Protein AF-A0A7X3S3C6-F1 (afdb_monomer_lite)

Sequence (171 aa):
MQPKIKAKARCADGEVGSISKVIVDPLSLEISHVVVREGNGQGVDRQVPIGQVQEIPNEEEIVLRGSLEEFRTCPVLDRDAYVTHHDVEIAHLEERLHVEPGEILVPLPQLEQGVPRRSFFMNMTHAIGTLIALPLAFPVLKYLMKPMYKPFDNSWFSVGNVRKIKKENIG

Foldseek 3Di:
DDAEFQAWEAEPAGTFATFQEFEAELVVLHTQWTWGFGPPPVGWTFTGGPVQFPDDPDNRYTYGYDDSVVRVPGDTDPPVQWDFCVVPPRPCSVVPDPYDDHTYIYGDDPVCVPPDPVVVVVVVVVVVCCVVVVVVVVVVVVVVCVVVCVVVPDPDDPPDDPVPDDDDPDD

Secondary structure (DSSP, 8-state):
-PPPTTPEEEETTEEEEEEEEEEEETTTTEEEEEEEEESSSS--EEEEEGGGEEEEEETTEEEESS-HHHHHTSPB--GGGEEETTTS--TTHHHH----SSEEEEEPPTTTTT--HHHHHHHHHHHHHHHHHHHHHHHHHHHHHHHHHGGGS------S-GGG--SSS--

pLDDT: mean 78.96, std 12.72, range [45.09, 93.94]

Structure (mmCIF, N/CA/C/O backbone):
data_AF-A0A7X3S3C6-F1
#
_entry.id   AF-A0A7X3S3C6-F1
#
loop_
_atom_site.group_PDB
_atom_site.id
_atom_site.type_symbol
_atom_site.label_atom_id
_atom_site.label_alt_id
_atom_site.label_comp_id
_atom_site.label_asym_id
_atom_site.label_entity_id
_atom_site.label_seq_id
_atom_site.pdbx_PDB_ins_code
_atom_site.Cartn_x
_atom_site.Cartn_y
_atom_site.Cartn_z
_atom_site.occupancy
_atom_site.B_iso_or_equiv
_atom_site.auth_seq_id
_atom_site.auth_comp_id
_atom_site.auth_asym_id
_atom_site.auth_atom_id
_atom_site.pdbx_PDB_model_num
ATOM 1 N N . MET A 1 1 ? -9.671 14.686 12.409 1.00 60.00 1 MET A N 1
ATOM 2 C CA . MET A 1 1 ? -8.412 14.138 12.960 1.00 60.00 1 MET A CA 1
ATOM 3 C C . MET A 1 1 ? -8.065 12.878 12.183 1.00 60.00 1 MET A C 1
ATOM 5 O O . MET A 1 1 ? -8.994 12.225 11.723 1.00 60.00 1 MET A O 1
ATOM 9 N N . GLN A 1 2 ? -6.782 12.588 11.958 1.00 64.50 2 GLN A N 1
ATOM 10 C CA . GLN A 1 2 ? -6.341 11.385 11.235 1.00 64.50 2 GLN A CA 1
ATOM 11 C C . GLN A 1 2 ? -6.045 10.256 12.240 1.00 64.50 2 GLN A C 1
ATOM 13 O O . GLN A 1 2 ? -5.532 10.546 13.321 1.00 64.50 2 GLN A O 1
ATOM 18 N N . PRO A 1 3 ? -6.380 8.992 11.926 1.00 64.50 3 PRO A N 1
ATOM 19 C CA . PRO A 1 3 ? -6.105 7.875 12.822 1.00 64.50 3 PRO A CA 1
ATOM 20 C C . PRO A 1 3 ? -4.599 7.582 12.871 1.00 64.50 3 PRO A C 1
ATOM 22 O O . PRO A 1 3 ? -3.960 7.457 11.824 1.00 64.50 3 PRO A O 1
ATOM 25 N N . LYS A 1 4 ? -4.026 7.443 14.073 1.00 72.56 4 LYS A N 1
ATOM 26 C CA . LYS A 1 4 ? -2.635 6.990 14.215 1.00 72.56 4 LYS A CA 1
ATOM 27 C C . LYS A 1 4 ? -2.534 5.484 14.014 1.00 72.56 4 LYS A C 1
ATOM 29 O O . LYS A 1 4 ? -3.409 4.708 14.399 1.00 72.56 4 LYS A O 1
ATOM 34 N N . ILE A 1 5 ? -1.413 5.054 13.451 1.00 74.38 5 ILE A N 1
ATOM 35 C CA . ILE A 1 5 ? -1.069 3.635 13.381 1.00 74.38 5 ILE A CA 1
ATOM 36 C C . ILE A 1 5 ? -0.842 3.119 14.810 1.00 74.38 5 ILE A C 1
ATOM 38 O O . ILE A 1 5 ? -0.265 3.820 15.639 1.00 74.38 5 ILE A O 1
ATOM 42 N N . LYS A 1 6 ? -1.298 1.889 15.088 1.00 78.94 6 LYS A N 1
ATOM 43 C CA . LYS A 1 6 ? -1.422 1.241 16.412 1.00 78.94 6 LYS A CA 1
ATOM 44 C C . LYS A 1 6 ? -2.609 1.685 17.267 1.00 78.94 6 LYS A C 1
ATOM 46 O O . LYS A 1 6 ? -2.778 1.129 18.351 1.00 78.94 6 LYS A O 1
ATOM 51 N N . ALA A 1 7 ? -3.451 2.604 16.792 1.00 84.88 7 ALA A N 1
ATOM 52 C CA . ALA A 1 7 ? -4.709 2.898 17.469 1.00 84.88 7 ALA A CA 1
ATOM 53 C C . ALA A 1 7 ? -5.579 1.635 17.573 1.00 84.88 7 ALA A C 1
ATOM 55 O O . ALA A 1 7 ? -5.607 0.803 16.658 1.00 84.88 7 ALA A O 1
ATOM 56 N N . LYS A 1 8 ? -6.288 1.480 18.689 1.00 89.38 8 LYS A N 1
ATOM 57 C CA . LYS A 1 8 ? -7.233 0.388 18.911 1.00 89.38 8 LYS A CA 1
ATOM 58 C C . LYS A 1 8 ? -8.479 0.603 18.069 1.00 89.38 8 LYS A C 1
ATOM 60 O O . LYS A 1 8 ? -9.028 1.697 18.033 1.00 89.38 8 LYS A O 1
ATOM 65 N N . ALA A 1 9 ? -8.937 -0.445 17.407 1.00 90.50 9 ALA A N 1
ATOM 66 C CA . ALA A 1 9 ? -10.177 -0.439 16.656 1.00 90.50 9 ALA A CA 1
ATOM 67 C C . ALA A 1 9 ? -11.262 -1.158 17.454 1.00 90.50 9 ALA A C 1
ATOM 69 O O . ALA A 1 9 ? -11.068 -2.294 17.896 1.00 90.50 9 ALA A O 1
ATOM 70 N N . ARG A 1 10 ? -12.418 -0.511 17.602 1.00 91.94 10 ARG A N 1
ATOM 71 C CA . ARG A 1 10 ? -13.603 -1.092 18.238 1.00 91.94 10 ARG A CA 1
ATOM 72 C C . ARG A 1 10 ? -14.839 -0.927 17.375 1.00 91.94 10 ARG A C 1
ATOM 74 O O . ARG A 1 10 ? -14.987 0.078 16.689 1.00 91.94 10 ARG A O 1
ATOM 81 N N . CYS A 1 11 ? -15.737 -1.888 17.475 1.00 91.31 11 CYS A N 1
ATOM 82 C CA . CYS A 1 11 ? -17.102 -1.807 16.979 1.00 91.31 11 CYS A CA 1
ATOM 83 C C . CYS A 1 11 ? -18.048 -1.458 18.140 1.00 91.31 11 CYS A C 1
ATOM 85 O O . CYS A 1 11 ? -17.628 -1.321 19.297 1.00 91.31 11 CYS A O 1
ATOM 87 N N . ALA A 1 12 ? -19.340 -1.305 17.845 1.00 85.94 12 ALA A N 1
ATOM 88 C CA . ALA A 1 12 ? -20.351 -1.023 18.868 1.00 85.94 12 ALA A CA 1
ATOM 89 C C . ALA A 1 12 ? -20.488 -2.156 19.908 1.00 85.94 12 ALA A C 1
ATOM 91 O O . ALA A 1 12 ? -20.901 -1.917 21.041 1.00 85.94 12 ALA A O 1
ATOM 92 N N . ASP A 1 13 ? -20.129 -3.377 19.523 1.00 85.88 13 ASP A N 1
ATOM 93 C CA . ASP A 1 13 ? -20.281 -4.620 20.276 1.00 85.88 13 ASP A CA 1
ATOM 94 C C . ASP A 1 13 ? -18.983 -5.132 20.925 1.00 85.88 13 ASP A C 1
ATOM 96 O O . ASP A 1 13 ? -19.036 -6.071 21.721 1.00 85.88 13 ASP A O 1
ATOM 100 N N . GLY A 1 14 ? -17.827 -4.515 20.653 1.00 86.25 14 GLY A N 1
ATOM 101 C CA . GLY A 1 14 ? -16.571 -4.893 21.303 1.00 86.25 14 GLY A CA 1
ATOM 102 C C . GLY A 1 14 ? -15.298 -4.387 20.627 1.00 86.25 14 GLY A C 1
ATOM 103 O O . GLY A 1 14 ? -15.326 -3.703 19.606 1.00 86.25 14 GLY A O 1
ATOM 104 N N . GLU A 1 15 ? -14.155 -4.729 21.224 1.00 87.62 15 GLU A N 1
ATOM 105 C CA . GLU A 1 15 ? -12.830 -4.478 20.646 1.00 87.62 15 GLU A CA 1
ATOM 106 C C . GLU A 1 15 ? -12.563 -5.453 19.491 1.00 87.62 15 GLU A C 1
ATOM 108 O O . GLU A 1 15 ? -12.789 -6.657 19.612 1.00 87.62 15 GLU A O 1
ATOM 113 N N . VAL A 1 16 ? -12.073 -4.920 18.372 1.00 89.69 16 VAL A N 1
ATOM 114 C CA . VAL A 1 16 ? -11.753 -5.687 17.161 1.00 89.69 16 VAL A CA 1
ATOM 115 C C . VAL A 1 16 ? -10.262 -6.014 17.105 1.00 89.69 16 VAL A C 1
ATOM 117 O O . VAL A 1 16 ? -9.860 -7.138 16.798 1.00 89.69 16 VAL A O 1
ATOM 120 N N . GLY A 1 17 ? -9.422 -5.020 17.396 1.00 90.62 17 GLY A N 1
ATOM 121 C CA . GLY A 1 17 ? -7.976 -5.153 17.283 1.00 90.62 17 GLY A CA 1
ATOM 122 C C . GLY A 1 17 ? -7.272 -3.807 17.193 1.00 90.62 17 GLY A C 1
ATOM 123 O O . GLY A 1 17 ? -7.632 -2.869 17.897 1.00 90.62 17 GLY A O 1
ATOM 124 N N . SER A 1 18 ? -6.259 -3.695 16.333 1.00 90.38 18 SER A N 1
ATOM 125 C CA . SER A 1 18 ? -5.476 -2.457 16.183 1.00 90.38 18 SER A CA 1
ATOM 126 C C . SER A 1 18 ? -5.178 -2.122 14.727 1.00 90.38 18 SER A C 1
ATOM 128 O O . SER A 1 18 ? -5.041 -3.014 13.891 1.00 90.38 18 SER A O 1
ATOM 130 N N . ILE A 1 19 ? -5.061 -0.833 14.414 1.00 90.31 19 ILE A N 1
ATOM 131 C CA . ILE A 1 19 ? -4.666 -0.371 13.083 1.00 90.31 19 ILE A CA 1
ATOM 132 C C . ILE A 1 19 ? -3.204 -0.745 12.847 1.00 90.31 19 ILE A C 1
ATOM 134 O O . ILE A 1 19 ? -2.315 -0.290 13.569 1.00 90.31 19 ILE A O 1
ATOM 138 N N . SER A 1 20 ? -2.945 -1.549 11.820 1.00 89.19 20 SER A N 1
ATOM 139 C CA . SER A 1 20 ? -1.593 -1.978 11.461 1.00 89.19 20 SER A CA 1
ATOM 140 C C . SER A 1 20 ? -1.013 -1.184 10.293 1.00 89.19 20 SER A C 1
ATOM 142 O O . SER A 1 20 ? 0.193 -0.937 10.278 1.00 89.19 20 SER A O 1
ATOM 144 N N . LYS A 1 21 ? -1.850 -0.792 9.324 1.00 89.75 21 LYS A N 1
ATOM 145 C CA . LYS A 1 21 ? -1.456 -0.099 8.086 1.00 89.75 21 LYS A CA 1
ATOM 146 C C . LYS A 1 21 ? -2.557 0.850 7.625 1.00 89.75 21 LYS A C 1
ATOM 148 O O . LYS A 1 21 ? -3.707 0.733 8.050 1.00 89.75 21 LYS A O 1
ATOM 153 N N . VAL A 1 22 ? -2.218 1.752 6.714 1.00 90.25 22 VAL A N 1
ATOM 154 C CA . VAL A 1 22 ? -3.177 2.667 6.082 1.00 90.25 22 VAL A CA 1
ATOM 155 C C . VAL A 1 22 ? -3.009 2.579 4.573 1.00 90.25 22 VAL A C 1
ATOM 157 O O . VAL A 1 22 ? -1.882 2.550 4.088 1.00 90.25 22 VAL A O 1
ATOM 160 N N . ILE A 1 23 ? -4.117 2.506 3.840 1.00 90.94 23 ILE A N 1
ATOM 161 C CA . ILE A 1 23 ? -4.123 2.474 2.378 1.00 90.94 23 ILE A CA 1
ATOM 162 C C . ILE A 1 23 ? -4.527 3.850 1.870 1.00 90.94 23 ILE A C 1
ATOM 164 O O . ILE A 1 23 ? -5.580 4.384 2.231 1.00 90.94 23 ILE A O 1
ATOM 168 N N . VAL A 1 24 ? -3.704 4.402 0.990 1.00 89.44 24 VAL A N 1
ATOM 169 C CA . VAL A 1 24 ? -3.910 5.725 0.406 1.00 89.44 24 VAL A CA 1
ATOM 170 C C . VAL A 1 24 ? -4.274 5.587 -1.061 1.00 89.44 24 VAL A C 1
ATOM 172 O O . VAL A 1 24 ? -3.727 4.746 -1.773 1.00 89.44 24 VAL A O 1
ATOM 175 N N . ASP A 1 25 ? -5.224 6.401 -1.508 1.00 86.44 25 ASP A N 1
ATOM 176 C CA . ASP A 1 25 ? -5.487 6.562 -2.931 1.00 86.44 25 ASP A CA 1
ATOM 177 C C . ASP A 1 25 ? -4.424 7.494 -3.547 1.00 86.44 25 ASP A C 1
ATOM 179 O O . ASP A 1 25 ? -4.337 8.661 -3.155 1.00 86.44 25 ASP A O 1
ATOM 183 N N . PRO A 1 26 ? -3.612 7.017 -4.508 1.00 82.44 26 PRO A N 1
ATOM 184 C CA . PRO A 1 26 ? -2.545 7.811 -5.111 1.00 82.44 26 PRO A CA 1
ATOM 185 C C . PRO A 1 26 ? -3.057 8.987 -5.953 1.00 82.44 26 PRO A C 1
ATOM 187 O O . PRO A 1 26 ? -2.277 9.886 -6.251 1.00 82.44 26 PRO A O 1
ATOM 190 N N . LEU A 1 27 ? -4.335 8.998 -6.357 1.00 83.88 27 LEU A N 1
ATOM 191 C CA . LEU A 1 27 ? -4.907 10.089 -7.151 1.00 83.88 27 LEU A CA 1
ATOM 192 C C . LEU A 1 27 ? -5.379 11.249 -6.272 1.00 83.88 27 LEU A C 1
ATOM 194 O O . LEU A 1 27 ? -5.037 12.402 -6.530 1.00 83.88 27 LEU A O 1
ATOM 198 N N . SER A 1 28 ? -6.167 10.955 -5.236 1.00 86.00 28 SER A N 1
ATOM 199 C CA . SER A 1 28 ? -6.646 11.976 -4.293 1.00 86.00 28 SER A CA 1
ATOM 200 C C . SER A 1 28 ? -5.599 12.367 -3.244 1.00 86.00 28 SER A C 1
ATOM 202 O O . SER A 1 28 ? -5.661 13.478 -2.708 1.00 86.00 28 SER A O 1
ATOM 204 N N . LEU A 1 29 ? -4.614 11.494 -2.998 1.00 83.00 29 LEU A N 1
ATOM 205 C CA . LEU A 1 29 ? -3.653 11.555 -1.890 1.00 83.00 29 LEU A CA 1
ATOM 206 C C . LEU A 1 29 ? -4.346 11.537 -0.519 1.00 83.00 29 LEU A C 1
ATOM 208 O O . LEU A 1 29 ? -3.872 12.144 0.441 1.00 83.00 29 LEU A O 1
ATOM 212 N N . GLU A 1 30 ? -5.485 10.850 -0.436 1.00 85.50 30 GLU A N 1
ATOM 213 C CA . GLU A 1 30 ? -6.277 10.708 0.783 1.00 85.50 30 GLU A CA 1
ATOM 214 C C . GLU A 1 30 ? -6.368 9.245 1.225 1.00 85.50 30 GLU A C 1
ATOM 216 O O . GLU A 1 30 ? -6.271 8.304 0.431 1.00 85.50 30 GLU A O 1
ATOM 221 N N . ILE A 1 31 ? -6.561 9.043 2.529 1.00 88.06 31 ILE A N 1
ATOM 222 C CA . ILE A 1 31 ? -6.743 7.712 3.107 1.00 88.06 31 ILE A CA 1
ATOM 223 C C . ILE A 1 31 ? -8.044 7.121 2.565 1.00 88.06 31 ILE A C 1
ATOM 225 O O . ILE A 1 31 ? -9.127 7.622 2.858 1.00 88.06 31 ILE A O 1
ATOM 229 N N . SER A 1 32 ? -7.941 6.025 1.818 1.00 90.56 32 SER A N 1
ATOM 230 C CA . SER A 1 32 ? -9.106 5.317 1.284 1.00 90.56 32 SER A CA 1
ATOM 231 C C . SER A 1 32 ? -9.583 4.225 2.242 1.00 90.56 32 SER A C 1
ATOM 233 O O . SER A 1 32 ? -10.785 4.053 2.453 1.00 90.56 32 SER A O 1
ATOM 235 N N . HIS A 1 33 ? -8.640 3.499 2.849 1.00 92.06 33 HIS A N 1
ATOM 236 C CA . HIS A 1 33 ? -8.921 2.389 3.754 1.00 92.06 33 HIS A CA 1
ATOM 237 C C . HIS A 1 33 ? -7.922 2.368 4.911 1.00 92.06 33 HIS A C 1
ATOM 239 O O . HIS A 1 33 ? -6.766 2.771 4.776 1.00 92.06 33 HIS A O 1
ATOM 245 N N . VAL A 1 34 ? -8.356 1.837 6.048 1.00 91.62 34 VAL A N 1
ATOM 246 C CA . VAL A 1 34 ? -7.491 1.484 7.175 1.00 91.62 34 VAL A CA 1
ATOM 247 C C . VAL A 1 34 ? -7.384 -0.032 7.257 1.00 91.62 34 VAL A C 1
ATOM 249 O O . VAL A 1 34 ? -8.354 -0.748 7.011 1.00 91.62 34 VAL A O 1
ATOM 252 N N . VAL A 1 35 ? -6.199 -0.537 7.582 1.00 92.50 35 VAL A N 1
ATOM 253 C CA . VAL A 1 35 ? -5.986 -1.970 7.782 1.00 92.50 35 VAL A CA 1
ATOM 254 C C . VAL A 1 35 ? -6.005 -2.252 9.271 1.00 92.50 35 VAL A C 1
ATOM 256 O O . VAL A 1 35 ? -5.167 -1.742 10.019 1.00 92.50 35 VAL A O 1
ATOM 259 N N . VAL A 1 36 ? -6.949 -3.083 9.695 1.00 91.81 36 VAL A N 1
ATOM 260 C CA . VAL A 1 36 ? -7.107 -3.488 11.090 1.00 91.81 36 VAL A CA 1
ATOM 261 C C . VAL A 1 36 ? -6.611 -4.916 11.239 1.00 91.81 36 VAL A C 1
ATOM 263 O O . VAL A 1 36 ? -7.070 -5.823 10.543 1.00 91.81 36 VAL A O 1
ATOM 266 N N . ARG A 1 37 ? -5.665 -5.107 12.155 1.00 90.50 37 ARG A N 1
ATOM 267 C CA . ARG A 1 37 ? -5.195 -6.415 12.590 1.00 90.50 37 ARG A CA 1
ATOM 268 C C . ARG A 1 37 ? -6.071 -6.918 13.722 1.00 90.50 37 ARG A C 1
ATOM 270 O O . ARG A 1 37 ? -6.124 -6.290 14.779 1.00 90.50 37 ARG A O 1
ATOM 277 N N . GLU A 1 38 ? -6.692 -8.067 13.505 1.00 89.38 38 GLU A N 1
ATOM 278 C CA . GLU A 1 38 ? -7.457 -8.794 14.519 1.00 89.38 38 GLU A CA 1
ATOM 279 C C . GLU A 1 38 ?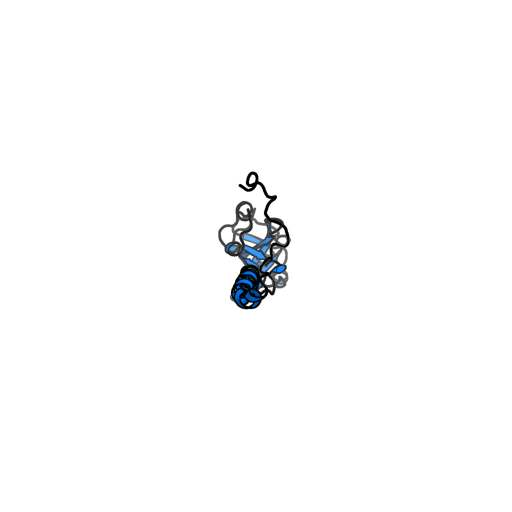 -6.590 -9.156 15.745 1.00 89.38 38 GLU A C 1
ATOM 281 O O . GLU A 1 38 ? -5.469 -9.651 15.604 1.00 89.38 38 GLU A O 1
ATOM 286 N N . GLY A 1 39 ? -7.101 -8.917 16.960 1.00 80.44 39 GLY A N 1
ATOM 287 C CA . GLY A 1 39 ? -6.381 -9.197 18.219 1.00 80.44 39 GLY A CA 1
ATOM 288 C C . GLY A 1 39 ? -6.370 -10.677 18.639 1.00 80.44 39 GLY A C 1
ATOM 289 O O . GLY A 1 39 ? -5.603 -11.100 19.503 1.00 80.44 39 GLY A O 1
ATOM 290 N N . ASN A 1 40 ? -7.211 -11.492 18.014 1.00 67.88 40 ASN A N 1
ATOM 291 C CA . ASN A 1 40 ? -7.490 -12.889 18.331 1.00 67.88 40 ASN A CA 1
ATOM 292 C C . ASN A 1 40 ? -6.441 -13.844 17.737 1.00 67.88 40 ASN A C 1
ATOM 294 O O . ASN A 1 40 ? -6.770 -14.646 16.874 1.00 67.88 40 ASN A O 1
ATOM 298 N N . GLY A 1 41 ? -5.184 -13.770 18.201 1.00 57.66 41 GLY A N 1
ATOM 299 C CA . GLY A 1 41 ? -4.128 -14.804 18.099 1.00 57.66 41 GLY A CA 1
ATOM 300 C C . GLY A 1 41 ? -3.608 -15.204 16.702 1.00 57.66 41 GLY A C 1
ATOM 301 O O . GLY A 1 41 ? -2.437 -15.547 16.573 1.00 57.66 41 GLY A O 1
ATOM 302 N N . GLN A 1 42 ? -4.439 -15.139 15.661 1.00 61.62 42 GLN A N 1
ATOM 303 C CA . GLN A 1 42 ? -4.134 -15.435 14.258 1.00 61.62 42 GLN A CA 1
ATOM 304 C C . GLN A 1 42 ? -3.919 -14.170 13.412 1.00 61.62 42 GLN A C 1
ATOM 306 O O . GLN A 1 42 ? -3.552 -14.289 12.249 1.00 61.62 42 GLN A O 1
ATOM 311 N N . GLY A 1 43 ? -4.091 -12.975 13.995 1.00 71.88 43 GLY A N 1
ATOM 312 C CA . GLY A 1 43 ? -3.562 -11.709 13.475 1.00 71.88 43 GLY A CA 1
ATOM 313 C C . GLY A 1 43 ? -3.847 -11.433 11.999 1.00 71.88 43 GLY A C 1
ATOM 314 O O . GLY A 1 43 ? -2.932 -11.038 11.278 1.00 71.88 43 GLY A O 1
ATOM 315 N N . VAL A 1 44 ? -5.080 -11.667 11.540 1.00 88.44 44 VAL A N 1
ATOM 316 C CA . VAL A 1 44 ? -5.466 -11.409 10.148 1.00 88.44 44 VAL A CA 1
ATOM 317 C C . VAL A 1 44 ? -5.626 -9.903 9.944 1.00 88.44 44 VAL A C 1
ATOM 319 O O . VAL A 1 44 ? -6.328 -9.234 10.702 1.00 88.44 44 VAL A O 1
ATOM 322 N N . ASP A 1 45 ? -4.960 -9.377 8.918 1.00 91.56 45 ASP A N 1
ATOM 323 C CA . ASP A 1 45 ? -5.096 -7.987 8.486 1.00 91.56 45 ASP A CA 1
ATOM 324 C C . ASP A 1 45 ? -6.312 -7.878 7.552 1.00 91.56 45 ASP A C 1
ATOM 326 O O . ASP A 1 45 ? -6.347 -8.521 6.500 1.00 91.56 45 ASP A O 1
ATOM 330 N N . ARG A 1 46 ? -7.307 -7.064 7.917 1.00 93.00 46 ARG A N 1
ATOM 331 C CA . ARG A 1 46 ? -8.489 -6.781 7.086 1.00 93.00 46 ARG A CA 1
ATOM 332 C C . ARG A 1 46 ? -8.544 -5.331 6.662 1.00 93.00 46 ARG A C 1
ATOM 334 O O . ARG A 1 46 ? -8.143 -4.440 7.408 1.00 93.00 46 ARG A O 1
ATOM 341 N N . GLN A 1 47 ? -9.068 -5.107 5.466 1.00 93.94 47 GLN A N 1
ATOM 342 C CA . GLN A 1 47 ? -9.200 -3.784 4.876 1.00 93.94 47 GLN A CA 1
ATOM 343 C C . GLN A 1 47 ? -10.578 -3.212 5.195 1.00 93.94 47 GLN A C 1
ATOM 345 O O . GLN A 1 47 ? -11.602 -3.785 4.823 1.00 93.94 47 GLN A O 1
ATOM 350 N N . VAL A 1 48 ? -10.596 -2.065 5.864 1.00 92.44 48 VAL A N 1
ATOM 351 C CA . VAL A 1 48 ? -11.814 -1.368 6.270 1.00 92.44 48 VAL A CA 1
ATOM 352 C C . VAL A 1 48 ? -11.885 -0.035 5.526 1.00 92.44 48 VAL A C 1
ATOM 354 O O . VAL A 1 48 ? -10.974 0.785 5.672 1.00 92.44 48 VAL A O 1
ATOM 357 N N . PRO A 1 49 ? -12.933 0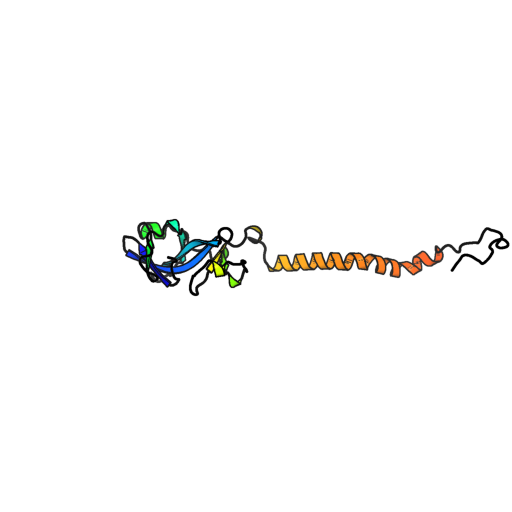.218 4.724 1.00 92.62 49 PRO A N 1
ATOM 358 C CA . PRO A 1 49 ? -13.118 1.507 4.064 1.00 92.62 49 PRO A CA 1
ATOM 359 C C . PRO A 1 49 ? -13.174 2.649 5.077 1.00 92.62 49 PRO A C 1
ATOM 361 O O . PRO A 1 49 ? -13.838 2.529 6.106 1.00 92.62 49 PRO A O 1
ATOM 364 N N . ILE A 1 50 ? -12.554 3.792 4.772 1.00 89.31 50 ILE A N 1
ATOM 365 C CA . ILE A 1 50 ? -12.544 4.948 5.685 1.00 89.31 50 ILE A CA 1
ATOM 366 C C . ILE A 1 50 ? -13.964 5.430 6.033 1.00 89.31 50 ILE A C 1
ATOM 368 O O . ILE A 1 50 ? -14.211 5.883 7.145 1.00 89.31 50 ILE A O 1
ATOM 372 N N . GLY A 1 51 ? -14.932 5.249 5.126 1.00 88.38 51 GLY A N 1
ATOM 373 C CA . GLY A 1 51 ? -16.346 5.564 5.368 1.00 88.38 51 GLY A CA 1
ATOM 374 C C . GLY A 1 51 ? -17.024 4.697 6.441 1.00 88.38 51 GLY A C 1
ATOM 375 O O . GLY A 1 51 ? -18.081 5.074 6.949 1.00 88.38 51 GLY A O 1
ATOM 376 N N . GLN A 1 52 ? -16.431 3.557 6.811 1.00 89.75 52 GLN A N 1
ATOM 377 C CA . GLN A 1 52 ? -16.881 2.748 7.945 1.00 89.75 52 GLN A CA 1
ATOM 378 C C . GLN A 1 52 ? -16.322 3.239 9.284 1.00 89.75 52 GLN A C 1
ATOM 380 O O . GLN A 1 52 ? -16.797 2.793 10.323 1.00 89.75 52 GLN A O 1
ATOM 385 N N . VAL A 1 53 ? -15.379 4.183 9.304 1.00 90.12 53 VAL A N 1
ATOM 386 C CA . VAL A 1 53 ? -14.963 4.836 10.549 1.00 90.12 53 VAL A CA 1
ATOM 387 C C . VAL A 1 53 ? -16.071 5.803 10.972 1.00 90.12 53 VAL A C 1
ATOM 389 O O . VAL A 1 53 ? -16.444 6.723 10.243 1.00 90.12 53 VAL A O 1
ATOM 392 N N . GLN A 1 54 ? -16.670 5.552 12.133 1.00 88.94 54 GLN A N 1
ATOM 393 C CA . GLN A 1 54 ? -17.739 6.372 12.694 1.00 88.94 54 GLN A CA 1
ATOM 394 C C . GLN A 1 54 ? -17.179 7.622 13.358 1.00 88.94 54 GLN A C 1
ATOM 396 O O . GLN A 1 54 ? -17.650 8.727 13.096 1.00 88.94 54 GLN A O 1
ATOM 401 N N . GLU A 1 55 ? -16.198 7.420 14.232 1.00 86.94 55 GLU A N 1
ATOM 402 C CA . GLU A 1 55 ? -15.647 8.453 15.091 1.00 86.94 55 GLU A CA 1
ATOM 403 C C . GLU A 1 55 ? -14.195 8.126 15.444 1.00 86.94 55 GLU A C 1
ATOM 405 O O . GLU A 1 55 ? -13.804 6.961 15.546 1.00 86.94 55 GLU A O 1
ATOM 410 N N . ILE A 1 56 ? -13.400 9.176 15.632 1.00 86.88 56 ILE A N 1
ATOM 411 C CA . ILE A 1 56 ? -12.025 9.103 16.126 1.00 86.88 56 ILE A CA 1
ATOM 412 C C . ILE A 1 56 ? -12.005 9.937 17.414 1.00 86.88 56 ILE A C 1
ATOM 414 O O . ILE A 1 56 ? -11.741 11.140 17.346 1.00 86.88 56 ILE A O 1
ATOM 418 N N . PRO A 1 57 ? -12.398 9.349 18.561 1.00 83.00 57 PRO A N 1
ATOM 419 C CA . PRO A 1 57 ? -12.550 10.090 19.814 1.00 83.00 57 PRO A CA 1
ATOM 420 C C . PRO A 1 57 ? -11.214 10.630 20.338 1.00 83.00 57 PRO A C 1
ATOM 422 O O . PRO A 1 57 ? -11.168 11.688 20.962 1.00 83.00 57 PRO A O 1
ATOM 425 N N . ASN A 1 58 ? -10.120 9.914 20.080 1.00 82.56 58 ASN A N 1
ATOM 426 C CA . ASN A 1 58 ? -8.758 10.312 20.409 1.00 82.56 58 ASN A CA 1
ATOM 427 C C . ASN A 1 58 ? -7.784 9.711 19.378 1.00 82.56 58 ASN A C 1
ATOM 429 O O . ASN A 1 58 ? -8.187 9.000 18.462 1.00 82.56 58 ASN A O 1
ATOM 433 N N . GLU A 1 59 ? -6.491 10.003 19.503 1.00 79.25 59 GLU A N 1
ATOM 434 C CA . GLU A 1 59 ? -5.480 9.487 18.571 1.00 79.25 59 GLU A CA 1
ATOM 435 C C . GLU A 1 59 ? -5.160 7.992 18.768 1.00 79.25 59 GLU A C 1
ATOM 437 O O . GLU A 1 59 ? -4.515 7.390 17.914 1.00 79.25 59 GLU A O 1
ATOM 442 N N . GLU A 1 60 ? -5.590 7.390 19.878 1.00 83.94 60 GLU A N 1
ATOM 443 C CA . GLU A 1 60 ? -5.266 6.016 20.280 1.00 83.94 60 GLU A CA 1
ATOM 444 C C . GLU A 1 60 ? -6.402 5.020 20.008 1.00 83.94 60 GLU A C 1
ATOM 446 O O . GLU A 1 60 ? -6.206 3.814 20.160 1.00 83.94 60 GLU A O 1
ATOM 451 N N . GLU A 1 61 ? -7.580 5.487 19.598 1.00 86.50 61 GLU A N 1
ATOM 452 C CA . GLU A 1 61 ? -8.790 4.684 19.449 1.00 86.50 61 GLU A CA 1
ATOM 453 C C . GLU A 1 61 ? -9.620 5.160 18.250 1.00 86.50 61 GLU A C 1
ATOM 455 O O . GLU A 1 61 ? -9.833 6.355 18.046 1.00 86.50 61 GLU A O 1
ATOM 460 N N . ILE A 1 62 ? -10.126 4.207 17.468 1.00 90.56 62 ILE A N 1
ATOM 461 C CA . ILE A 1 62 ? -11.083 4.443 16.388 1.00 90.56 62 ILE A CA 1
ATOM 462 C C . ILE A 1 62 ? -12.343 3.612 16.607 1.00 90.56 62 ILE A C 1
ATOM 464 O O . ILE A 1 62 ? -12.283 2.435 16.974 1.00 90.56 62 ILE A O 1
ATOM 468 N N . VAL A 1 63 ? -13.494 4.222 16.340 1.00 91.62 63 VAL A N 1
ATOM 469 C CA . VAL A 1 63 ? -14.797 3.563 16.400 1.00 91.62 63 VAL A CA 1
ATOM 470 C C . VAL A 1 63 ? -15.241 3.246 14.980 1.00 91.62 63 VAL A C 1
ATOM 472 O O . VAL A 1 63 ? -15.420 4.142 14.155 1.00 91.62 63 VAL A O 1
ATOM 475 N N . LEU A 1 64 ? -15.410 1.962 14.692 1.00 92.31 64 LEU A N 1
ATOM 476 C CA . LEU A 1 64 ? -15.954 1.450 13.445 1.00 92.31 64 LEU A CA 1
ATOM 477 C C . LEU A 1 64 ? -17.474 1.324 13.551 1.00 92.31 64 LEU A C 1
ATOM 479 O O . LEU A 1 64 ? -18.020 0.946 14.588 1.00 92.31 64 LEU A O 1
ATOM 483 N N . ARG A 1 65 ? -18.156 1.623 12.449 1.00 91.44 65 ARG A N 1
ATOM 484 C CA . ARG A 1 65 ? -19.587 1.373 12.287 1.00 91.44 65 ARG A CA 1
ATOM 485 C C . ARG A 1 65 ? -19.821 -0.130 12.196 1.00 91.44 65 ARG A C 1
ATOM 487 O O . ARG A 1 65 ? -19.067 -0.826 11.522 1.00 91.44 65 ARG A O 1
ATOM 494 N N . GLY A 1 66 ? -20.913 -0.584 12.798 1.00 88.94 66 GLY A N 1
ATOM 495 C CA . GLY A 1 66 ? -21.354 -1.968 12.679 1.00 88.94 66 GLY A CA 1
ATOM 496 C C . GLY A 1 66 ? -20.924 -2.868 13.831 1.00 88.94 66 GLY A C 1
ATOM 497 O O . GLY A 1 66 ? -20.466 -2.401 14.879 1.00 88.94 66 GLY A O 1
ATOM 498 N N . SER A 1 67 ? -21.132 -4.165 13.620 1.00 91.44 67 SER A N 1
ATOM 499 C CA . SER A 1 67 ? -20.776 -5.240 14.554 1.00 91.44 67 SER A CA 1
ATOM 500 C C . SER A 1 67 ? -19.444 -5.904 14.193 1.00 91.44 67 SER A C 1
ATOM 502 O O . SER A 1 67 ? -18.961 -5.804 13.063 1.00 91.44 67 SER A O 1
ATOM 504 N N . LEU A 1 68 ? -18.868 -6.651 15.131 1.00 88.88 68 LEU A N 1
ATOM 505 C CA . LEU A 1 68 ? -17.683 -7.478 14.921 1.00 88.88 68 LEU A CA 1
ATOM 506 C C . LEU A 1 68 ? -17.907 -8.521 13.812 1.00 88.88 68 LEU A C 1
ATOM 508 O O . LEU A 1 68 ? -16.985 -8.835 13.060 1.00 88.88 68 LEU A O 1
ATOM 512 N N . GLU A 1 69 ? -19.129 -9.042 13.679 1.00 88.56 69 GLU A N 1
ATOM 513 C CA . GLU A 1 69 ? -19.494 -9.969 12.601 1.00 88.56 69 GLU A CA 1
ATOM 514 C C . GLU A 1 69 ? -19.458 -9.287 11.230 1.00 88.56 69 GLU A C 1
ATOM 516 O O . GLU A 1 69 ? -18.915 -9.848 10.281 1.00 88.56 69 GLU A O 1
ATOM 521 N N . GLU A 1 70 ? -19.951 -8.050 11.125 1.00 89.38 70 GLU A N 1
ATOM 522 C CA . GLU A 1 70 ? -19.839 -7.259 9.893 1.00 89.38 70 GLU A CA 1
ATOM 523 C C . GLU A 1 70 ? -18.373 -6.972 9.558 1.00 89.38 70 GLU A C 1
ATOM 525 O O . GLU A 1 70 ? -17.959 -7.158 8.413 1.00 89.38 70 GLU A O 1
ATOM 530 N N . PHE A 1 71 ? -17.552 -6.629 10.554 1.00 90.50 71 PHE A N 1
ATOM 531 C CA . PHE A 1 71 ? -16.110 -6.462 10.363 1.00 90.50 71 PHE A CA 1
ATOM 532 C C . PHE A 1 71 ? -15.435 -7.737 9.827 1.00 90.50 71 PHE A C 1
ATOM 534 O O . PHE A 1 71 ? -14.576 -7.670 8.948 1.00 90.50 71 PHE A O 1
ATOM 541 N N . ARG A 1 72 ? -15.834 -8.927 10.291 1.00 88.81 72 ARG A N 1
ATOM 542 C CA . ARG A 1 72 ? -15.277 -10.204 9.802 1.00 88.81 72 ARG A CA 1
ATOM 543 C C . ARG A 1 72 ? -15.586 -10.475 8.330 1.00 88.81 72 ARG A C 1
ATOM 545 O O . ARG A 1 72 ? -14.872 -11.259 7.702 1.00 88.81 72 ARG A O 1
ATOM 552 N N . THR A 1 73 ? -16.606 -9.825 7.767 1.00 91.06 73 THR A N 1
ATOM 553 C CA . THR A 1 73 ? -16.898 -9.887 6.327 1.00 91.06 73 THR A CA 1
ATOM 554 C C . THR A 1 73 ? -16.000 -8.975 5.491 1.00 91.06 73 THR A C 1
ATOM 556 O O . THR A 1 73 ? -15.925 -9.157 4.275 1.00 91.06 73 THR A O 1
ATOM 559 N N . CYS A 1 74 ? -15.279 -8.031 6.112 1.00 91.25 74 CYS A N 1
ATOM 560 C CA . CYS A 1 74 ? -14.336 -7.174 5.407 1.00 91.25 74 CYS A CA 1
ATOM 561 C C . CYS A 1 74 ? -13.239 -8.011 4.727 1.00 91.25 74 CYS A C 1
ATOM 563 O O . CYS A 1 74 ? -12.757 -9.002 5.300 1.00 91.25 74 CYS A O 1
ATOM 565 N N . PRO A 1 75 ? -12.813 -7.613 3.517 1.00 92.75 75 PRO A N 1
ATOM 566 C CA . PRO A 1 75 ? -11.829 -8.360 2.755 1.00 92.75 75 PRO A CA 1
ATOM 567 C C . PRO A 1 75 ? -10.492 -8.421 3.496 1.00 92.75 75 PRO A C 1
ATOM 569 O O . PRO A 1 75 ? -10.037 -7.447 4.100 1.00 92.75 75 PRO A O 1
ATOM 572 N N . VAL A 1 76 ? -9.851 -9.586 3.430 1.00 93.00 76 VAL A N 1
ATOM 573 C CA . VAL A 1 76 ? -8.483 -9.771 3.923 1.00 93.00 76 VAL A CA 1
ATOM 574 C C . VAL A 1 76 ? -7.528 -8.931 3.067 1.00 93.00 76 VAL A C 1
ATOM 576 O O . VAL A 1 76 ? -7.759 -8.715 1.875 1.00 93.00 76 VAL A O 1
ATOM 579 N N . LEU A 1 77 ? -6.466 -8.413 3.678 1.00 91.94 77 LEU A N 1
ATOM 580 C CA . LEU A 1 77 ? -5.418 -7.701 2.962 1.00 91.94 77 LEU A CA 1
ATOM 581 C C . LEU A 1 77 ? -4.648 -8.669 2.055 1.00 91.94 77 LEU A C 1
ATOM 583 O O . LEU A 1 77 ? -3.888 -9.506 2.536 1.00 91.94 77 LEU A O 1
ATOM 587 N N . ASP A 1 78 ? -4.801 -8.500 0.745 1.00 90.94 78 ASP A N 1
ATOM 588 C CA . ASP A 1 78 ? -3.903 -9.095 -0.240 1.00 90.94 78 ASP A CA 1
ATOM 589 C C . ASP A 1 78 ? -2.649 -8.222 -0.351 1.00 90.94 78 ASP A C 1
ATOM 591 O O . ASP A 1 78 ? -2.668 -7.171 -0.988 1.00 90.94 78 ASP A O 1
ATOM 595 N N . ARG A 1 79 ? -1.563 -8.610 0.330 1.00 86.50 79 ARG A N 1
ATOM 596 C CA . ARG A 1 79 ? -0.353 -7.779 0.432 1.00 86.50 79 ARG A CA 1
ATOM 597 C C . ARG A 1 79 ? 0.337 -7.556 -0.916 1.00 86.50 79 ARG A C 1
ATOM 599 O O . ARG A 1 79 ? 0.988 -6.519 -1.062 1.00 86.50 79 ARG A O 1
ATOM 606 N N . ASP A 1 80 ? 0.177 -8.478 -1.862 1.00 85.75 80 ASP A N 1
ATOM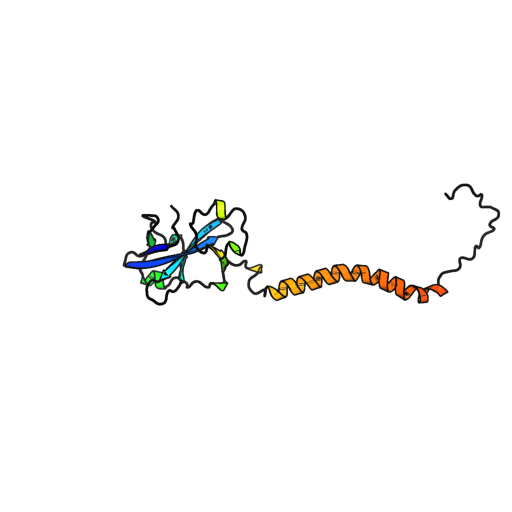 607 C CA . ASP A 1 80 ? 0.812 -8.426 -3.183 1.00 85.75 80 ASP A CA 1
ATOM 608 C C . ASP A 1 80 ? 0.145 -7.393 -4.105 1.00 85.75 80 ASP A C 1
ATOM 610 O O . ASP A 1 80 ? 0.767 -6.894 -5.043 1.00 85.75 80 ASP A O 1
ATOM 614 N N . ALA A 1 81 ? -1.095 -7.002 -3.797 1.00 86.62 81 ALA A N 1
ATOM 615 C CA . ALA A 1 81 ? -1.814 -5.943 -4.498 1.00 86.62 81 ALA A CA 1
ATOM 616 C C . ALA A 1 81 ? -1.355 -4.523 -4.107 1.00 86.62 81 ALA A C 1
ATOM 618 O O . ALA A 1 81 ? -1.830 -3.549 -4.696 1.00 86.62 81 ALA A O 1
ATOM 619 N N . TYR A 1 82 ? -0.442 -4.383 -3.135 1.00 87.69 82 TYR A N 1
ATOM 620 C CA . TYR A 1 82 ? 0.016 -3.089 -2.627 1.00 87.69 82 TYR A CA 1
ATOM 621 C C . TYR A 1 82 ? 1.539 -2.975 -2.588 1.00 87.69 82 TYR A C 1
ATOM 623 O O . TYR A 1 82 ? 2.270 -3.924 -2.308 1.00 87.69 82 TYR A O 1
ATOM 631 N N . VAL A 1 83 ? 2.019 -1.756 -2.783 1.00 84.56 83 VAL A N 1
ATOM 632 C CA . VAL A 1 83 ? 3.414 -1.347 -2.607 1.00 84.56 83 VAL A CA 1
ATOM 633 C C . VAL A 1 83 ? 3.514 -0.394 -1.429 1.00 84.56 83 VAL A C 1
ATOM 635 O O . VAL A 1 83 ? 2.530 0.248 -1.058 1.00 84.56 83 VAL A O 1
ATOM 638 N N . THR A 1 84 ? 4.683 -0.327 -0.795 1.00 83.38 84 THR A N 1
ATOM 639 C CA . THR A 1 84 ? 4.889 0.698 0.228 1.00 83.38 84 THR A CA 1
ATOM 640 C C . THR A 1 84 ? 5.238 2.024 -0.434 1.00 83.38 84 THR A C 1
ATOM 642 O O . THR A 1 84 ? 5.797 2.043 -1.529 1.00 83.38 84 THR A O 1
ATOM 645 N N . HIS A 1 85 ? 4.974 3.135 0.251 1.00 73.81 85 HIS A N 1
ATOM 646 C CA . HIS A 1 85 ? 5.479 4.450 -0.163 1.00 73.81 85 HIS A CA 1
ATOM 647 C C . HIS A 1 85 ? 7.006 4.461 -0.411 1.00 73.81 85 HIS A C 1
ATOM 649 O O . HIS A 1 85 ? 7.486 5.194 -1.263 1.00 73.81 85 HIS A O 1
ATOM 655 N N . HIS A 1 86 ? 7.778 3.615 0.281 1.00 68.94 86 HIS A N 1
ATOM 656 C CA . HIS A 1 86 ? 9.226 3.521 0.062 1.00 68.94 86 HIS A CA 1
ATOM 657 C C . HIS A 1 86 ? 9.586 2.874 -1.283 1.00 68.94 86 HIS A C 1
ATOM 659 O O . HIS A 1 86 ? 10.664 3.123 -1.813 1.00 68.94 86 HIS A O 1
ATOM 665 N N . ASP A 1 87 ? 8.705 2.028 -1.822 1.00 67.31 87 ASP A N 1
ATOM 666 C CA . ASP A 1 87 ? 8.920 1.347 -3.100 1.00 67.31 87 ASP A CA 1
ATOM 667 C C . ASP A 1 87 ? 8.467 2.199 -4.294 1.00 67.31 87 ASP A C 1
ATOM 669 O O . ASP A 1 87 ? 8.915 1.970 -5.418 1.00 67.31 87 ASP A O 1
ATOM 673 N N . VAL A 1 88 ? 7.555 3.152 -4.062 1.00 69.06 88 VAL A N 1
ATOM 674 C CA . VAL A 1 88 ? 6.990 4.037 -5.085 1.00 69.06 88 VAL A CA 1
ATOM 675 C C . VAL A 1 88 ? 6.958 5.463 -4.552 1.00 69.06 88 VAL A C 1
ATOM 677 O O . VAL A 1 88 ? 6.087 5.820 -3.759 1.00 69.06 88 VAL A O 1
ATOM 680 N N . GLU A 1 89 ? 7.887 6.286 -5.036 1.00 67.31 89 GLU A N 1
ATOM 681 C CA . GLU A 1 89 ? 7.904 7.720 -4.755 1.00 67.31 89 GLU A CA 1
ATOM 682 C C . GLU A 1 89 ? 6.660 8.379 -5.368 1.00 67.31 89 GLU A C 1
ATOM 684 O O . GLU A 1 89 ? 6.560 8.580 -6.580 1.00 67.31 89 GLU A O 1
ATOM 689 N N . ILE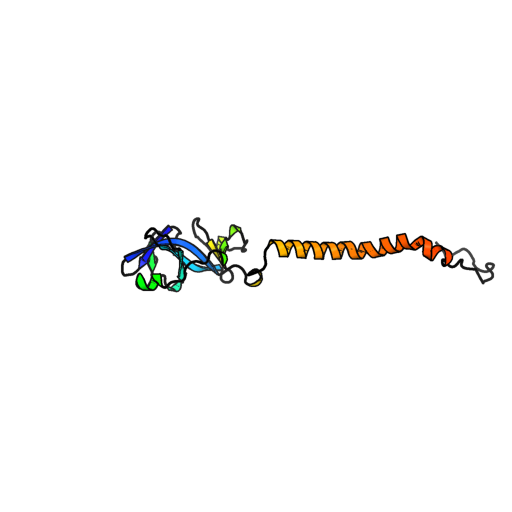 A 1 90 ? 5.692 8.720 -4.519 1.00 69.94 90 ILE A N 1
ATOM 690 C CA . ILE A 1 90 ? 4.560 9.562 -4.901 1.00 69.94 90 ILE A CA 1
ATOM 691 C C . ILE A 1 90 ? 4.881 10.981 -4.458 1.00 69.94 90 ILE A C 1
ATOM 693 O O . ILE A 1 90 ? 4.961 11.271 -3.263 1.00 69.94 90 ILE A O 1
ATOM 697 N N . ALA A 1 91 ? 5.044 11.874 -5.433 1.00 68.75 91 ALA A N 1
ATOM 698 C CA . ALA A 1 91 ? 5.323 13.279 -5.175 1.00 68.75 91 ALA A CA 1
ATOM 699 C C . ALA A 1 91 ? 4.282 13.881 -4.212 1.00 68.75 91 ALA A C 1
ATOM 701 O O . ALA A 1 91 ? 3.077 13.744 -4.424 1.00 68.75 91 ALA A O 1
ATOM 702 N N . HIS A 1 92 ? 4.764 14.568 -3.173 1.00 69.44 92 HIS A N 1
ATOM 703 C CA . HIS A 1 92 ? 3.956 15.292 -2.180 1.00 69.44 92 HIS A CA 1
ATOM 704 C C . HIS A 1 92 ? 3.025 14.430 -1.310 1.00 69.44 92 HIS A C 1
ATOM 706 O O . HIS A 1 92 ? 2.171 14.970 -0.605 1.00 69.44 92 HIS A O 1
ATOM 712 N N . LEU A 1 93 ? 3.180 13.101 -1.315 1.00 73.75 93 LEU A N 1
ATOM 713 C CA . LEU A 1 93 ? 2.376 12.217 -0.469 1.00 73.75 93 LEU A CA 1
ATOM 714 C C . LEU A 1 93 ? 2.611 12.494 1.028 1.00 73.75 93 LEU A C 1
ATOM 716 O O . LEU A 1 93 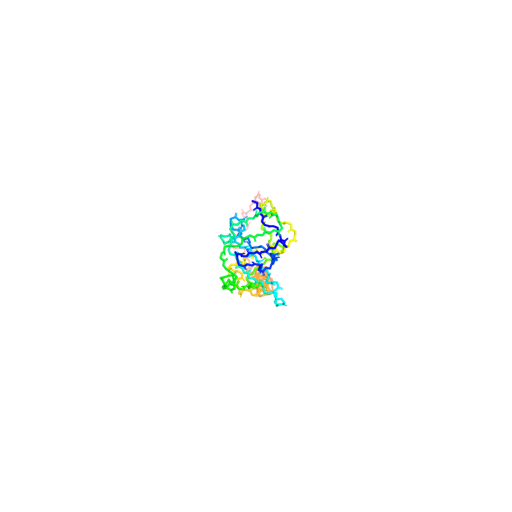? 1.659 12.608 1.799 1.00 73.75 93 LEU A O 1
ATOM 720 N N . GLU A 1 94 ? 3.873 12.672 1.421 1.00 68.81 94 GLU A N 1
ATOM 721 C CA . GLU A 1 94 ? 4.283 12.943 2.807 1.00 68.81 94 GLU A CA 1
ATOM 722 C C . GLU A 1 94 ? 3.758 14.285 3.341 1.00 68.81 94 GLU A C 1
ATOM 724 O O . GLU A 1 94 ? 3.478 14.420 4.527 1.00 68.81 94 GLU A O 1
ATOM 729 N N . GLU A 1 95 ? 3.570 15.276 2.467 1.00 70.06 95 GLU A N 1
ATOM 730 C CA . GLU A 1 95 ? 3.091 16.609 2.855 1.00 70.06 95 GLU A CA 1
ATOM 731 C C . GLU A 1 95 ? 1.611 16.599 3.277 1.00 70.06 95 GLU A C 1
ATOM 733 O O . GLU A 1 95 ? 1.172 17.479 4.019 1.00 70.06 95 GLU A O 1
ATOM 738 N N . ARG A 1 96 ? 0.832 15.612 2.805 1.00 67.19 96 ARG A N 1
ATOM 739 C CA . ARG A 1 96 ? -0.622 15.511 3.038 1.00 67.19 96 ARG A CA 1
ATOM 740 C C . ARG A 1 96 ? -1.006 14.442 4.066 1.00 67.19 96 ARG A C 1
ATOM 742 O O . ARG A 1 96 ? -2.126 14.470 4.586 1.00 67.19 96 ARG A O 1
ATOM 749 N N . LEU A 1 97 ? -0.101 13.515 4.383 1.00 67.06 97 LEU A N 1
ATOM 750 C CA . LEU A 1 97 ? -0.326 12.449 5.361 1.00 67.06 97 LEU A CA 1
ATOM 751 C C . LEU A 1 97 ? 0.417 12.737 6.660 1.00 67.06 97 LEU A C 1
ATOM 753 O O . LEU A 1 97 ? 1.637 12.658 6.733 1.00 67.06 97 LEU A O 1
ATOM 757 N N . HIS A 1 98 ? -0.337 12.990 7.726 1.00 59.19 98 HIS A N 1
ATOM 758 C CA . HIS A 1 98 ? 0.196 13.191 9.071 1.00 59.19 98 HIS A CA 1
ATOM 759 C C . HIS A 1 98 ? 0.136 11.883 9.870 1.00 59.19 98 HIS A C 1
ATOM 761 O O . HIS A 1 98 ? -0.392 11.838 10.982 1.00 59.19 98 HIS A O 1
ATOM 767 N N . VAL A 1 99 ? 0.628 10.793 9.275 1.00 59.09 99 VAL A N 1
ATOM 768 C CA . VAL A 1 99 ? 0.595 9.460 9.886 1.00 59.09 99 VAL A CA 1
ATOM 769 C C . VAL A 1 99 ? 2.002 9.082 10.362 1.00 59.09 99 VAL A C 1
ATOM 771 O O . VAL A 1 99 ? 2.898 8.844 9.560 1.00 59.09 99 VAL A O 1
ATOM 774 N N . GLU A 1 100 ? 2.180 9.038 11.685 1.00 56.09 100 GLU A N 1
ATOM 775 C CA . GLU A 1 100 ? 3.367 8.518 12.389 1.00 56.09 100 GLU A CA 1
ATOM 776 C C . GLU A 1 100 ? 3.683 7.056 11.976 1.00 56.09 100 GLU A C 1
ATOM 778 O O . GLU A 1 100 ? 2.777 6.316 11.579 1.00 56.09 100 GLU A O 1
ATOM 783 N N . PRO A 1 101 ? 4.947 6.599 12.060 1.00 48.34 101 PRO A N 1
ATOM 784 C CA . PRO A 1 101 ? 5.497 5.574 11.178 1.00 48.34 101 PRO A CA 1
ATOM 785 C C . PRO A 1 101 ? 4.863 4.193 11.372 1.00 48.34 101 PRO A C 1
ATOM 787 O O . PRO A 1 101 ? 5.096 3.478 12.350 1.00 48.34 101 PRO A O 1
ATOM 790 N N . GLY A 1 102 ? 4.122 3.786 10.351 1.00 57.66 102 GLY A N 1
ATOM 791 C CA . GLY A 1 102 ? 3.832 2.402 10.014 1.00 57.66 102 GLY A CA 1
ATOM 792 C C . GLY A 1 102 ? 3.733 2.253 8.501 1.00 57.66 102 GLY A C 1
ATOM 793 O O . GLY A 1 102 ? 3.934 3.216 7.764 1.00 57.66 102 GLY A O 1
ATOM 794 N N . GLU A 1 103 ? 3.479 1.038 8.018 1.00 73.12 103 GLU A N 1
ATOM 795 C CA . GLU A 1 103 ? 3.466 0.785 6.574 1.00 73.12 103 GLU A CA 1
ATOM 796 C C . GLU A 1 103 ? 2.273 1.493 5.913 1.00 73.12 103 GLU A C 1
ATOM 798 O O . GLU A 1 103 ? 1.121 1.086 6.076 1.00 73.12 103 GLU A O 1
ATOM 803 N N . ILE A 1 104 ? 2.560 2.555 5.155 1.00 83.69 104 ILE A N 1
ATOM 804 C CA . ILE A 1 104 ? 1.612 3.172 4.225 1.00 83.69 104 ILE A CA 1
ATOM 805 C C . ILE A 1 104 ? 1.605 2.330 2.955 1.00 83.69 104 ILE A C 1
ATOM 807 O O . ILE A 1 104 ? 2.649 2.122 2.329 1.00 83.69 104 ILE A O 1
ATOM 811 N N . LEU A 1 105 ? 0.423 1.845 2.597 1.00 84.50 105 LEU A N 1
ATOM 812 C CA . LEU A 1 105 ? 0.186 1.031 1.420 1.00 84.50 105 LEU A CA 1
ATOM 813 C C . LEU A 1 105 ? -0.445 1.863 0.310 1.00 84.50 105 LEU A C 1
ATOM 815 O O . LEU A 1 105 ? -1.364 2.652 0.529 1.00 84.50 105 LEU A O 1
ATOM 819 N N . VAL A 1 106 ? 0.028 1.621 -0.901 1.00 87.50 106 VAL A N 1
ATOM 820 C CA . VAL A 1 106 ? -0.473 2.215 -2.134 1.00 87.50 106 VAL A CA 1
ATOM 821 C C . VAL A 1 106 ? -0.853 1.067 -3.069 1.00 87.50 106 VAL A C 1
ATOM 823 O O . VAL A 1 106 ? -0.082 0.112 -3.175 1.00 87.50 106 VAL A O 1
ATOM 826 N N . PRO A 1 107 ? -2.020 1.101 -3.733 1.00 85.94 107 PRO A N 1
ATOM 827 C CA . PRO A 1 107 ? -2.385 0.094 -4.723 1.00 85.94 107 PRO A CA 1
ATOM 828 C C . PRO A 1 107 ? -1.319 -0.028 -5.819 1.00 85.94 107 PRO A C 1
ATOM 830 O O . PRO A 1 107 ? -0.889 0.979 -6.384 1.00 85.94 107 PRO A O 1
ATOM 833 N N . LEU A 1 108 ? -0.914 -1.258 -6.143 1.00 83.19 108 LEU A N 1
ATOM 834 C CA . LEU A 1 108 ? 0.015 -1.515 -7.241 1.00 83.19 108 LEU A CA 1
ATOM 835 C C . LEU A 1 108 ? -0.621 -1.045 -8.566 1.00 83.19 108 LEU A C 1
ATOM 837 O O . LEU A 1 108 ? -1.745 -1.471 -8.872 1.00 83.19 108 LEU A O 1
ATOM 841 N N . PRO A 1 109 ? 0.068 -0.214 -9.375 1.00 79.69 109 PRO A N 1
ATOM 842 C CA . PRO A 1 109 ? -0.473 0.275 -10.637 1.00 79.69 109 PRO A CA 1
ATOM 843 C C . PRO A 1 109 ? -0.926 -0.869 -11.547 1.00 79.69 109 PRO A C 1
ATOM 845 O O . PRO A 1 109 ? -0.197 -1.837 -11.752 1.00 79.69 109 PRO A O 1
ATOM 848 N N . GLN A 1 110 ? -2.112 -0.738 -12.149 1.00 77.69 110 GLN A N 1
ATOM 849 C CA . GLN A 1 110 ? -2.699 -1.786 -13.002 1.00 77.69 110 GLN A CA 1
ATOM 850 C C . GLN A 1 110 ? -1.779 -2.200 -14.159 1.00 77.69 110 GLN A C 1
ATOM 852 O O . GLN A 1 110 ? -1.748 -3.366 -14.532 1.00 77.69 110 GLN A O 1
ATOM 857 N N . LEU A 1 111 ? -0.994 -1.260 -14.699 1.00 75.38 111 LEU A N 1
ATOM 858 C CA . LEU A 1 111 ? -0.036 -1.521 -15.780 1.00 75.38 111 LEU A CA 1
ATOM 859 C C . LEU A 1 111 ? 1.160 -2.385 -15.346 1.00 75.38 111 LEU A C 1
ATOM 861 O O . LEU A 1 111 ? 1.834 -2.959 -16.198 1.00 75.38 111 LEU A O 1
ATOM 865 N N . GLU A 1 112 ? 1.427 -2.482 -14.044 1.00 70.06 112 GLU A N 1
ATOM 866 C CA . GLU A 1 112 ? 2.507 -3.300 -13.485 1.00 70.06 112 GLU A CA 1
ATOM 867 C C . GLU A 1 112 ? 2.009 -4.656 -12.965 1.00 70.06 112 GLU A C 1
ATOM 869 O O . GLU A 1 112 ? 2.812 -5.563 -12.724 1.00 70.06 112 GLU A O 1
ATOM 874 N N . GLN A 1 113 ? 0.690 -4.834 -12.833 1.00 73.31 113 GLN A N 1
ATOM 875 C CA . GLN A 1 113 ? 0.094 -6.096 -12.407 1.00 73.31 113 GLN A CA 1
ATOM 876 C C . GLN A 1 113 ? 0.377 -7.184 -13.455 1.00 73.31 113 GLN A C 1
ATOM 878 O O . GLN A 1 113 ? -0.022 -7.090 -14.613 1.00 73.31 113 GLN A O 1
ATOM 883 N N . GLY A 1 114 ? 1.098 -8.233 -13.049 1.00 70.81 114 GLY A N 1
ATOM 884 C CA . GLY A 1 114 ? 1.417 -9.374 -13.913 1.00 70.81 114 GLY A CA 1
ATOM 885 C C . GLY A 1 114 ? 2.651 -9.205 -14.803 1.00 70.81 114 GLY A C 1
ATOM 886 O O . GLY A 1 114 ? 2.968 -10.128 -15.552 1.00 70.81 114 GLY A O 1
ATOM 887 N N . VAL A 1 115 ? 3.388 -8.092 -14.706 1.00 67.44 115 VAL A N 1
ATOM 888 C CA . VAL A 1 115 ? 4.700 -7.951 -15.355 1.00 67.44 115 VAL A CA 1
ATOM 889 C C . VAL A 1 115 ? 5.786 -8.393 -14.370 1.00 67.44 115 VAL A C 1
ATOM 891 O O . VAL A 1 115 ? 6.067 -7.682 -13.403 1.00 67.44 115 VAL A O 1
ATOM 894 N N . PRO A 1 116 ? 6.466 -9.539 -14.578 1.00 68.19 116 PRO A N 1
ATOM 895 C CA . PRO A 1 116 ? 7.589 -9.903 -13.729 1.00 68.19 116 PRO A CA 1
ATOM 896 C C . PRO A 1 116 ? 8.682 -8.847 -13.911 1.00 68.19 116 PRO A C 1
ATOM 898 O O . PRO A 1 116 ? 9.212 -8.699 -15.015 1.00 68.19 116 PRO A O 1
ATOM 901 N N . ARG A 1 117 ? 9.055 -8.135 -12.839 1.00 66.88 117 ARG A N 1
ATOM 902 C CA . ARG A 1 117 ? 10.056 -7.044 -12.870 1.00 66.88 117 ARG A CA 1
ATOM 903 C C . ARG A 1 117 ? 11.330 -7.431 -13.634 1.00 66.88 117 ARG A C 1
ATOM 905 O O . ARG A 1 117 ? 11.853 -6.657 -14.429 1.00 66.88 117 ARG A O 1
ATOM 912 N N . ARG A 1 118 ? 11.780 -8.681 -13.482 1.00 63.09 118 ARG A N 1
ATOM 913 C CA . ARG A 1 118 ? 12.942 -9.239 -14.196 1.00 63.09 118 ARG A CA 1
ATOM 914 C C . ARG A 1 118 ? 12.783 -9.243 -15.724 1.00 63.09 118 ARG A C 1
ATOM 916 O O . ARG A 1 118 ? 13.755 -9.000 -16.433 1.00 63.09 118 ARG A O 1
ATOM 923 N N . SER A 1 119 ? 11.582 -9.514 -16.232 1.00 64.62 119 SER A N 1
ATOM 924 C CA . SER A 1 119 ? 11.318 -9.562 -17.673 1.00 64.62 119 SER A CA 1
ATOM 925 C C . SER A 1 119 ? 11.278 -8.169 -18.293 1.00 64.62 119 SER A C 1
ATOM 927 O O . SER A 1 119 ? 11.722 -8.005 -19.427 1.00 64.62 119 SER A O 1
ATOM 929 N N . PHE A 1 120 ? 10.791 -7.167 -17.557 1.00 73.75 120 PHE A N 1
ATOM 930 C CA . PHE A 1 120 ? 10.756 -5.783 -18.027 1.00 73.75 120 PHE A CA 1
ATOM 931 C C . PHE A 1 120 ? 12.167 -5.249 -18.314 1.00 73.75 120 PHE A C 1
ATOM 933 O O . PHE A 1 120 ? 12.456 -4.844 -19.439 1.00 73.75 120 PHE A O 1
ATOM 940 N N . PHE A 1 121 ? 13.081 -5.332 -17.338 1.00 74.38 121 PHE A N 1
ATOM 941 C CA . PHE A 1 121 ? 14.456 -4.839 -17.501 1.00 74.38 121 PHE A CA 1
ATOM 942 C C . PHE A 1 121 ? 15.243 -5.602 -18.571 1.00 74.38 121 PHE A C 1
ATOM 944 O O . PHE A 1 121 ? 16.012 -4.998 -19.322 1.00 74.38 121 PHE A O 1
ATOM 951 N N . MET A 1 122 ? 15.026 -6.915 -18.686 1.00 76.38 122 MET A N 1
ATOM 952 C CA . MET A 1 122 ? 15.628 -7.725 -19.746 1.00 76.38 122 MET A CA 1
ATOM 953 C C . MET A 1 122 ? 15.160 -7.257 -21.131 1.00 76.38 122 MET A C 1
ATOM 955 O O . MET A 1 122 ? 15.987 -6.964 -21.994 1.00 76.38 122 MET A O 1
ATOM 959 N N . ASN A 1 123 ? 13.847 -7.097 -21.326 1.00 80.25 123 ASN A N 1
ATOM 960 C CA . ASN A 1 123 ? 13.277 -6.641 -22.596 1.00 80.25 123 ASN A CA 1
ATOM 961 C C . ASN A 1 123 ? 13.722 -5.213 -22.948 1.00 80.25 123 ASN A C 1
ATOM 963 O O . ASN A 1 123 ? 14.081 -4.946 -24.095 1.00 80.25 123 ASN A O 1
ATOM 967 N N . MET A 1 124 ? 13.777 -4.315 -21.961 1.00 87.12 124 MET A N 1
ATOM 968 C CA . MET A 1 124 ? 14.290 -2.954 -22.139 1.00 87.12 124 MET A CA 1
ATOM 969 C C . MET A 1 124 ? 15.765 -2.952 -22.568 1.00 87.12 124 MET A C 1
ATOM 971 O O . MET A 1 124 ? 16.136 -2.247 -23.505 1.00 87.12 124 MET A O 1
ATOM 975 N N . THR A 1 125 ? 16.600 -3.786 -21.942 1.00 88.06 125 THR A N 1
ATOM 976 C CA . THR A 1 125 ? 18.024 -3.914 -22.293 1.00 88.06 125 THR A CA 1
ATOM 977 C C . THR A 1 125 ? 18.204 -4.404 -23.729 1.00 88.06 125 THR A C 1
ATOM 979 O O . THR A 1 125 ? 19.026 -3.862 -24.468 1.00 88.06 125 THR A O 1
AT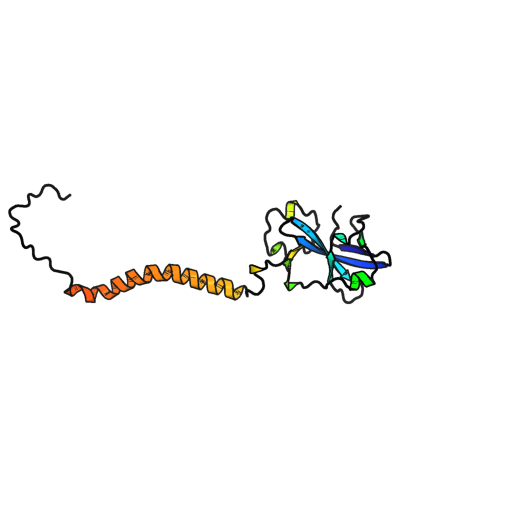OM 982 N N . HIS A 1 126 ? 17.403 -5.381 -24.163 1.00 85.56 126 HIS A N 1
ATOM 983 C CA . HIS A 1 126 ? 17.417 -5.853 -25.549 1.00 85.56 126 HIS A CA 1
ATOM 984 C C . HIS A 1 126 ? 16.992 -4.769 -26.548 1.00 85.56 126 HIS A C 1
ATOM 986 O O . HIS A 1 126 ? 17.625 -4.626 -27.598 1.00 85.56 126 HIS A O 1
ATOM 992 N N . ALA A 1 127 ? 15.964 -3.980 -26.226 1.00 86.56 127 ALA A N 1
ATOM 993 C CA . ALA A 1 127 ? 15.508 -2.885 -27.078 1.00 86.56 127 ALA A CA 1
ATOM 994 C C . ALA A 1 127 ? 16.591 -1.803 -27.243 1.00 86.56 127 ALA A C 1
ATOM 996 O O . ALA A 1 127 ? 16.935 -1.440 -28.369 1.00 86.56 127 ALA A O 1
ATOM 997 N N . ILE A 1 128 ? 17.194 -1.351 -26.137 1.00 89.38 128 ILE A N 1
ATOM 998 C CA . ILE A 1 128 ? 18.294 -0.373 -26.152 1.00 89.38 128 ILE A CA 1
ATOM 999 C C . ILE A 1 128 ? 19.502 -0.933 -26.912 1.00 89.38 128 ILE A C 1
ATOM 1001 O O . ILE A 1 128 ? 20.049 -0.262 -27.786 1.00 89.38 128 ILE A O 1
ATOM 1005 N N . GLY A 1 129 ? 19.889 -2.182 -26.634 1.00 86.56 129 GLY A N 1
ATOM 1006 C CA . GLY A 1 129 ? 20.988 -2.851 -27.328 1.00 86.56 129 GLY A CA 1
ATOM 1007 C C . GLY A 1 129 ? 20.771 -2.915 -28.840 1.00 86.56 129 GLY A C 1
ATOM 1008 O O . GLY A 1 129 ? 21.699 -2.658 -29.601 1.00 86.56 129 GLY A O 1
ATOM 1009 N N . THR A 1 130 ? 19.538 -3.164 -29.285 1.00 88.06 130 THR A N 1
ATOM 1010 C CA . THR A 1 130 ? 19.180 -3.156 -30.712 1.00 88.06 130 THR A CA 1
ATOM 1011 C C . THR A 1 130 ? 19.323 -1.757 -31.313 1.00 88.06 130 THR A C 1
ATOM 1013 O O . THR A 1 130 ? 19.944 -1.613 -32.364 1.00 88.06 130 THR A O 1
ATOM 1016 N N . LEU A 1 131 ? 18.817 -0.719 -30.636 1.00 86.56 131 LEU A N 1
ATOM 1017 C CA . LEU A 1 131 ? 18.916 0.673 -31.096 1.00 86.56 131 LEU A CA 1
ATOM 1018 C C . LEU A 1 131 ? 20.363 1.177 -31.186 1.00 86.56 131 LEU A C 1
ATOM 1020 O O . LEU A 1 131 ? 20.664 1.987 -32.057 1.00 86.56 131 LEU A O 1
ATOM 1024 N N . ILE A 1 132 ? 21.260 0.688 -30.327 1.00 86.31 132 ILE A N 1
ATOM 1025 C CA . ILE A 1 132 ? 22.689 1.030 -30.363 1.00 86.31 132 ILE A CA 1
ATOM 1026 C C . ILE A 1 132 ? 23.438 0.201 -31.418 1.00 86.31 132 ILE A C 1
ATOM 1028 O O . ILE A 1 132 ? 24.283 0.731 -32.140 1.00 86.31 132 ILE A O 1
ATOM 1032 N N . ALA A 1 133 ? 23.148 -1.098 -31.527 1.00 83.12 133 ALA A N 1
ATOM 1033 C CA . ALA A 1 133 ? 23.880 -2.003 -32.411 1.00 83.12 133 ALA A CA 1
ATOM 1034 C C . ALA A 1 133 ? 23.523 -1.820 -33.897 1.00 83.12 133 ALA A C 1
ATOM 1036 O O . ALA A 1 133 ? 24.413 -1.893 -34.746 1.00 83.12 133 ALA A O 1
ATOM 1037 N N . LEU A 1 134 ? 22.253 -1.556 -34.237 1.00 83.25 134 LEU A N 1
ATOM 1038 C CA . LEU A 1 134 ? 21.801 -1.443 -35.635 1.00 83.25 134 LEU A CA 1
ATOM 1039 C C . LEU A 1 134 ? 22.524 -0.325 -36.420 1.00 83.25 134 LEU A C 1
ATOM 1041 O O . LEU A 1 134 ? 23.005 -0.596 -37.525 1.00 83.25 134 LEU A O 1
ATOM 1045 N N . PRO A 1 135 ? 22.673 0.904 -35.879 1.00 84.19 135 PRO A N 1
ATOM 1046 C CA . PRO A 1 135 ? 23.397 1.984 -36.551 1.00 84.19 135 PRO A CA 1
ATOM 1047 C C . PRO A 1 135 ? 24.891 1.699 -36.736 1.00 84.19 135 PRO A C 1
ATOM 1049 O O . PRO A 1 135 ? 25.490 2.215 -37.676 1.00 84.19 135 PRO A O 1
ATOM 1052 N N . LEU A 1 136 ? 25.494 0.875 -35.871 1.00 84.19 136 LEU A N 1
ATOM 1053 C CA . LEU A 1 136 ? 26.897 0.457 -35.971 1.00 84.19 136 LEU A CA 1
ATOM 1054 C C . LEU A 1 136 ? 27.096 -0.716 -36.943 1.00 84.19 136 LEU A C 1
ATOM 1056 O O . LEU A 1 136 ? 28.155 -0.826 -37.560 1.00 84.19 136 LEU A O 1
ATOM 1060 N N . ALA A 1 137 ? 26.082 -1.560 -37.143 1.00 84.06 137 ALA A N 1
ATOM 1061 C CA . ALA A 1 137 ? 26.167 -2.702 -38.048 1.00 84.06 137 ALA A CA 1
ATOM 1062 C C . ALA A 1 137 ? 26.398 -2.278 -39.509 1.00 84.06 137 ALA A C 1
ATOM 1064 O O . ALA A 1 137 ? 27.256 -2.844 -40.182 1.00 84.06 137 ALA A O 1
ATOM 1065 N N . PHE A 1 138 ? 25.690 -1.251 -39.996 1.00 82.25 138 PHE A N 1
ATOM 1066 C CA . PHE A 1 138 ? 25.832 -0.763 -41.374 1.00 82.25 138 PHE A CA 1
ATOM 1067 C C . PHE A 1 138 ? 27.241 -0.236 -41.726 1.00 82.25 138 PHE A C 1
ATOM 1069 O O . PHE A 1 138 ? 27.791 -0.685 -42.733 1.00 82.25 138 PHE A O 1
ATOM 1076 N N . PRO A 1 139 ? 27.879 0.675 -40.958 1.00 85.38 139 PRO A N 1
ATOM 1077 C CA . PRO A 1 139 ? 29.227 1.152 -41.265 1.00 85.38 139 PRO A CA 1
ATOM 1078 C C . PRO A 1 139 ? 30.291 0.056 -41.132 1.00 85.38 139 PRO A C 1
ATOM 1080 O O . PRO A 1 139 ? 31.204 0.014 -41.956 1.00 85.38 139 PRO A O 1
ATOM 1083 N N . VAL A 1 140 ? 30.163 -0.857 -40.161 1.00 87.50 140 VAL A N 1
ATOM 1084 C CA . VAL A 1 140 ? 31.068 -2.012 -40.020 1.00 87.50 140 VAL A CA 1
ATOM 1085 C C . VAL A 1 140 ? 30.932 -2.943 -41.222 1.00 87.50 140 VAL A C 1
ATOM 1087 O O . VAL A 1 140 ? 31.934 -3.291 -41.846 1.00 87.50 140 VAL A O 1
ATOM 1090 N N . LEU A 1 141 ? 29.701 -3.286 -41.606 1.00 86.88 141 LEU A N 1
ATOM 1091 C CA . LEU A 1 141 ? 29.425 -4.094 -42.790 1.00 86.88 141 LEU A CA 1
ATOM 1092 C C . LEU A 1 141 ? 29.973 -3.416 -44.053 1.00 86.88 141 LEU A C 1
ATOM 1094 O O . LEU A 1 141 ? 30.704 -4.038 -44.817 1.00 86.88 141 LEU A O 1
ATOM 1098 N N . LYS A 1 142 ? 29.720 -2.116 -44.234 1.00 82.75 142 LYS A N 1
ATOM 1099 C CA . LYS A 1 142 ? 30.255 -1.323 -45.351 1.00 82.75 142 LYS A CA 1
ATOM 1100 C C . LYS A 1 142 ? 31.788 -1.333 -45.391 1.00 82.75 142 LYS A C 1
ATOM 1102 O O . LYS A 1 142 ? 32.364 -1.455 -46.470 1.00 82.75 142 LYS A O 1
ATOM 1107 N N . TYR A 1 143 ? 32.453 -1.218 -44.240 1.00 89.31 143 TYR A N 1
ATOM 1108 C CA . TYR A 1 143 ? 33.912 -1.285 -44.143 1.00 89.31 143 TYR A CA 1
ATOM 1109 C C . TYR A 1 143 ? 34.446 -2.673 -44.522 1.00 89.31 143 TYR A C 1
ATOM 1111 O O . TYR A 1 143 ? 35.363 -2.770 -45.337 1.00 89.31 143 TYR A O 1
ATOM 1119 N N . LEU A 1 144 ? 33.838 -3.742 -44.000 1.00 90.94 144 LEU A N 1
ATOM 1120 C CA . LEU A 1 144 ? 34.206 -5.126 -44.316 1.00 90.94 144 LEU A CA 1
ATOM 1121 C C . LEU A 1 144 ? 33.972 -5.470 -45.790 1.00 90.94 144 LEU A C 1
ATOM 1123 O O . LEU A 1 144 ? 34.764 -6.194 -46.387 1.00 90.94 144 LEU A O 1
ATOM 1127 N N . MET A 1 145 ? 32.922 -4.918 -46.401 1.00 88.94 145 MET A N 1
ATOM 1128 C CA . MET A 1 145 ? 32.607 -5.129 -47.814 1.00 88.94 145 MET A CA 1
ATOM 1129 C C . MET A 1 145 ? 33.464 -4.283 -48.771 1.00 88.94 145 MET A C 1
ATOM 1131 O O . MET A 1 145 ? 33.449 -4.528 -49.978 1.00 88.94 145 MET A O 1
ATOM 1135 N N . LYS A 1 146 ? 34.250 -3.317 -48.270 1.00 82.69 146 LYS A N 1
ATOM 1136 C CA . LYS A 1 146 ? 35.087 -2.415 -49.086 1.00 82.69 146 LYS A CA 1
ATOM 1137 C C . LYS A 1 146 ? 35.980 -3.134 -50.119 1.00 82.69 146 LYS A C 1
ATOM 1139 O O . LYS A 1 146 ? 36.038 -2.655 -51.252 1.00 82.69 146 LYS A O 1
ATOM 1144 N N . PRO A 1 147 ? 36.654 -4.265 -49.817 1.00 86.44 147 PRO A N 1
ATOM 1145 C CA . PRO A 1 147 ? 37.483 -4.972 -50.796 1.00 86.44 147 PRO A CA 1
ATOM 1146 C C . PRO A 1 147 ? 36.698 -5.506 -52.000 1.00 86.44 147 PRO A C 1
ATOM 1148 O O . PRO A 1 147 ? 37.246 -5.544 -53.098 1.00 86.44 147 PRO A O 1
ATOM 1151 N N . MET A 1 148 ? 35.423 -5.872 -51.818 1.00 86.69 148 MET A N 1
ATOM 1152 C CA . MET A 1 148 ? 34.578 -6.404 -52.896 1.00 86.69 148 MET A CA 1
ATOM 1153 C C . MET A 1 148 ? 34.192 -5.333 -53.916 1.00 86.69 148 MET A C 1
ATOM 1155 O O . MET A 1 148 ? 34.058 -5.630 -55.097 1.00 86.69 148 MET A O 1
ATOM 1159 N N . TYR A 1 149 ? 34.046 -4.082 -53.472 1.00 75.62 149 TYR A N 1
ATOM 1160 C CA . TYR A 1 149 ? 33.693 -2.964 -54.347 1.00 75.62 149 TYR A CA 1
ATOM 1161 C C . TYR A 1 149 ? 34.908 -2.266 -54.968 1.00 75.62 149 TYR A C 1
ATOM 1163 O O . TYR A 1 149 ? 34.748 -1.519 -55.925 1.00 75.62 149 TYR A O 1
ATOM 1171 N N . LYS A 1 150 ? 36.128 -2.540 -54.481 1.00 73.19 150 LYS A N 1
ATOM 1172 C CA . LYS A 1 150 ? 37.381 -1.958 -54.995 1.00 73.19 150 LYS A CA 1
ATOM 1173 C C . LYS A 1 150 ? 37.574 -2.092 -56.524 1.00 73.19 150 LYS A C 1
ATOM 1175 O O . LYS A 1 150 ? 38.071 -1.138 -57.110 1.00 73.19 150 LYS A O 1
ATOM 1180 N N . PRO A 1 151 ? 37.203 -3.203 -57.198 1.00 75.69 151 PRO A N 1
ATOM 1181 C CA . PRO A 1 151 ? 37.319 -3.321 -58.659 1.00 75.69 151 PRO A CA 1
ATOM 1182 C C . PRO A 1 151 ? 36.269 -2.512 -59.434 1.00 75.69 151 PRO A C 1
ATOM 1184 O O . PRO A 1 151 ? 36.469 -2.228 -60.610 1.00 75.69 151 PRO A O 1
ATOM 1187 N N . PHE A 1 152 ? 35.152 -2.171 -58.785 1.00 71.50 152 PHE A N 1
ATOM 1188 C CA . PHE A 1 152 ? 34.056 -1.373 -59.341 1.00 71.50 152 PHE A CA 1
ATOM 1189 C C . PHE A 1 152 ? 34.194 0.116 -59.005 1.00 71.50 152 PHE A C 1
ATOM 1191 O O . PHE A 1 152 ? 33.324 0.909 -59.359 1.00 71.50 152 PHE A O 1
ATOM 1198 N N . ASP A 1 153 ? 35.257 0.498 -58.292 1.00 71.25 153 ASP A N 1
ATOM 1199 C CA . ASP A 1 153 ? 35.598 1.894 -58.068 1.00 71.25 153 ASP A CA 1
ATOM 1200 C C . ASP A 1 153 ? 36.031 2.462 -59.421 1.00 71.25 153 ASP A C 1
ATOM 1202 O O . ASP A 1 153 ? 37.129 2.188 -59.916 1.00 71.25 153 ASP A O 1
ATOM 1206 N N . ASN A 1 154 ? 35.087 3.129 -60.087 1.00 65.56 154 ASN A N 1
ATOM 1207 C CA . ASN A 1 154 ? 35.254 3.604 -61.449 1.00 65.56 154 ASN A CA 1
ATOM 1208 C C . ASN A 1 154 ? 36.513 4.471 -61.507 1.00 65.56 154 ASN A C 1
ATOM 1210 O O . ASN A 1 154 ? 36.559 5.574 -60.960 1.00 65.56 154 ASN A O 1
ATOM 1214 N N . SER A 1 155 ? 37.536 3.983 -62.205 1.00 63.41 155 SER A N 1
ATOM 1215 C CA . SER A 1 155 ? 38.630 4.833 -62.648 1.00 63.41 155 SER A CA 1
ATOM 1216 C C . SER A 1 155 ? 38.027 5.817 -63.645 1.00 63.41 155 SER A C 1
ATOM 1218 O O . SER A 1 155 ? 37.759 5.486 -64.797 1.00 63.41 155 SER A O 1
ATOM 1220 N N . TRP A 1 156 ? 37.703 7.016 -63.164 1.00 61.06 156 TRP A N 1
ATOM 1221 C CA . TRP A 1 156 ? 37.147 8.073 -63.994 1.00 61.06 156 TRP A CA 1
ATOM 1222 C C . TRP A 1 156 ? 38.132 8.370 -65.123 1.00 61.06 156 TRP A C 1
ATOM 1224 O O . TRP A 1 156 ? 39.180 8.981 -64.914 1.00 61.06 156 TRP A O 1
ATOM 1234 N N . PHE A 1 157 ? 37.809 7.921 -66.333 1.00 52.34 157 PHE A N 1
ATOM 1235 C CA . PHE A 1 157 ? 38.532 8.339 -67.519 1.00 52.34 157 PHE A CA 1
ATOM 1236 C C . PHE A 1 157 ? 38.098 9.774 -67.814 1.00 52.34 157 PHE A C 1
ATOM 1238 O O . PHE A 1 157 ? 36.921 10.033 -68.067 1.00 52.34 157 PHE A O 1
ATOM 1245 N N . SER A 1 158 ? 39.029 10.724 -67.734 1.00 59.09 158 SER A N 1
ATOM 1246 C CA . SER A 1 158 ? 38.759 12.117 -68.095 1.00 59.09 158 SER A CA 1
ATOM 1247 C C . SER A 1 158 ? 38.546 12.204 -69.608 1.00 59.09 158 SER A C 1
ATOM 1249 O O . SER A 1 158 ? 39.486 12.383 -70.383 1.00 59.09 158 SER A O 1
ATOM 1251 N N . VAL A 1 159 ? 37.306 12.012 -70.057 1.00 56.31 159 VAL A N 1
ATOM 1252 C CA . VAL A 1 159 ? 36.913 12.240 -71.449 1.00 56.31 159 VAL A CA 1
ATOM 1253 C C . VAL A 1 159 ? 36.619 13.728 -71.597 1.00 56.31 159 VAL A C 1
ATOM 1255 O O . VAL A 1 159 ? 35.492 14.185 -71.438 1.00 56.31 159 VAL A O 1
ATOM 1258 N N . GLY A 1 160 ? 37.662 14.513 -71.853 1.00 50.22 160 GLY A N 1
ATOM 1259 C CA . GLY A 1 160 ? 37.513 15.942 -72.098 1.00 50.22 160 GLY A CA 1
ATOM 1260 C C . GLY A 1 160 ? 38.842 16.675 -72.038 1.00 50.22 160 GLY A C 1
ATOM 1261 O O . GLY A 1 160 ? 39.512 16.696 -71.015 1.00 50.22 160 GLY A O 1
ATOM 1262 N N . ASN A 1 161 ? 39.227 17.278 -73.157 1.00 53.09 161 ASN A N 1
ATOM 1263 C CA . ASN A 1 161 ? 40.448 18.051 -73.360 1.00 53.09 161 ASN A CA 1
ATOM 1264 C C . ASN A 1 161 ? 40.730 19.040 -72.198 1.00 53.09 161 ASN A C 1
ATOM 1266 O O . ASN A 1 161 ? 40.164 20.131 -72.136 1.00 53.09 161 ASN A O 1
ATOM 1270 N N . VAL A 1 162 ? 41.646 18.664 -71.296 1.00 56.91 162 VAL A N 1
ATOM 1271 C CA . VAL A 1 162 ? 42.003 19.376 -70.047 1.00 56.91 162 VAL A CA 1
ATOM 1272 C C . VAL A 1 162 ? 42.664 20.746 -70.301 1.00 56.91 162 VAL A C 1
ATOM 1274 O O . VAL A 1 162 ? 42.920 21.511 -69.378 1.00 56.91 162 VAL A O 1
ATOM 1277 N N . ARG A 1 163 ? 42.892 21.135 -71.563 1.00 53.44 163 ARG A N 1
ATOM 1278 C CA . ARG A 1 163 ? 43.510 22.422 -71.932 1.00 53.44 163 ARG A CA 1
ATOM 1279 C C . ARG A 1 163 ? 42.655 23.670 -71.651 1.00 53.44 163 ARG A C 1
ATOM 1281 O O . ARG A 1 163 ? 43.146 24.772 -71.876 1.00 53.44 163 ARG A O 1
ATOM 1288 N N . LYS A 1 164 ? 41.408 23.543 -71.173 1.00 54.75 164 LYS A N 1
ATOM 1289 C CA . LYS A 1 164 ? 40.513 24.693 -70.910 1.00 54.75 164 LYS A CA 1
ATOM 1290 C C . LYS A 1 164 ? 40.158 24.973 -69.446 1.00 54.75 164 LYS A C 1
ATOM 1292 O O . LYS A 1 164 ? 39.459 25.952 -69.202 1.00 54.75 164 LYS A O 1
ATOM 1297 N N . ILE A 1 165 ? 40.641 24.205 -68.470 1.00 54.41 165 ILE A N 1
ATOM 1298 C CA . ILE A 1 165 ? 40.322 24.484 -67.060 1.00 54.41 165 ILE A CA 1
ATOM 1299 C C . ILE A 1 165 ? 41.409 25.395 -66.478 1.00 54.41 165 ILE A C 1
ATOM 1301 O O . ILE A 1 165 ? 42.474 24.935 -66.069 1.00 54.41 165 ILE A O 1
ATOM 1305 N N . LYS A 1 166 ? 41.158 26.713 -66.486 1.00 52.34 166 LYS A N 1
ATOM 1306 C CA . LYS A 1 166 ? 41.980 27.682 -65.750 1.00 52.34 166 LYS A CA 1
ATOM 1307 C C . LYS A 1 166 ? 41.811 27.456 -64.248 1.00 52.34 166 LYS A C 1
ATOM 1309 O O . LYS A 1 166 ? 40.707 27.337 -63.724 1.00 52.34 166 LYS A O 1
ATOM 1314 N N . LYS A 1 167 ? 42.959 27.399 -63.589 1.00 58.12 167 LYS A N 1
ATOM 1315 C CA . LYS A 1 167 ? 43.197 27.046 -62.195 1.00 58.12 167 LYS A CA 1
ATOM 1316 C C . LYS A 1 167 ? 42.918 28.243 -61.275 1.00 58.12 167 LYS A C 1
ATOM 1318 O O . LYS A 1 167 ? 43.851 28.748 -60.675 1.00 58.12 167 LYS A O 1
ATOM 1323 N N . GLU A 1 168 ? 41.685 28.749 -61.217 1.00 51.00 168 GLU A N 1
ATOM 1324 C CA . GLU A 1 168 ? 41.377 29.909 -60.350 1.00 51.00 168 GLU A CA 1
ATOM 1325 C C . GLU A 1 168 ? 40.137 29.781 -59.459 1.00 51.00 168 GLU A C 1
ATOM 1327 O O . GLU A 1 168 ? 39.916 30.668 -58.652 1.00 51.00 168 GLU A O 1
ATOM 1332 N N . ASN A 1 169 ? 39.362 28.693 -59.493 1.00 47.50 169 ASN A N 1
ATOM 1333 C CA . ASN A 1 169 ? 38.244 28.533 -58.547 1.00 47.50 169 ASN A CA 1
ATOM 1334 C C . ASN A 1 169 ? 38.034 27.080 -58.118 1.00 47.50 169 ASN A C 1
ATOM 1336 O O . ASN A 1 169 ? 36.983 26.497 -58.365 1.00 47.50 169 ASN A O 1
ATOM 1340 N N . ILE A 1 170 ? 39.053 26.485 -57.497 1.00 47.31 170 ILE A N 1
ATOM 1341 C CA . ILE A 1 170 ? 38.843 25.356 -56.586 1.00 47.31 170 ILE A CA 1
ATOM 1342 C C . ILE A 1 170 ? 39.824 25.536 -55.426 1.00 47.31 170 ILE A C 1
ATOM 1344 O O . ILE A 1 170 ? 40.984 25.128 -55.507 1.00 47.31 170 ILE A O 1
ATOM 1348 N N . GLY A 1 171 ? 39.354 26.229 -54.396 1.00 45.09 171 GLY A N 1
ATOM 1349 C CA . GLY A 1 171 ? 39.938 26.329 -53.066 1.00 45.09 171 GLY A CA 1
ATOM 1350 C C . GLY A 1 171 ? 38.788 26.349 -52.080 1.00 45.09 171 GLY A C 1
ATOM 1351 O O . GLY A 1 171 ? 37.858 27.145 -52.336 1.00 45.09 171 GLY A O 1
#

Radius of gyration: 34.4 Å; chains: 1; bounding box: 65×45×95 Å